Protein AF-A0A9X8YMF4-F1 (afdb_monomer_lite)

pLDDT: mean 83.44, std 15.26, range [44.53, 98.31]

Radius of gyration: 26.25 Å; chains: 1; bounding box: 57×52×58 Å

Structure (mmCIF, N/CA/C/O backbone):
data_AF-A0A9X8YMF4-F1
#
_entry.id   AF-A0A9X8YMF4-F1
#
loop_
_atom_site.group_PDB
_atom_site.id
_atom_site.type_symbol
_atom_site.label_atom_id
_atom_site.label_alt_id
_atom_site.label_comp_id
_atom_site.label_asym_id
_atom_site.label_entity_id
_atom_site.label_seq_id
_atom_site.pdbx_PDB_ins_code
_atom_site.Cartn_x
_atom_site.Cartn_y
_atom_site.Cartn_z
_atom_site.occupancy
_atom_site.B_iso_or_equiv
_atom_site.auth_seq_id
_atom_site.auth_comp_id
_atom_site.auth_asym_id
_atom_site.auth_atom_id
_atom_site.pdbx_PDB_model_num
ATOM 1 N N . ALA A 1 1 ? -13.352 26.120 27.334 1.00 58.97 1 ALA A N 1
ATOM 2 C CA . ALA A 1 1 ? -14.764 26.333 26.970 1.00 58.97 1 ALA A CA 1
ATOM 3 C C . ALA A 1 1 ? -14.876 26.958 25.577 1.00 58.97 1 ALA A C 1
ATOM 5 O O . ALA A 1 1 ? -15.281 26.247 24.67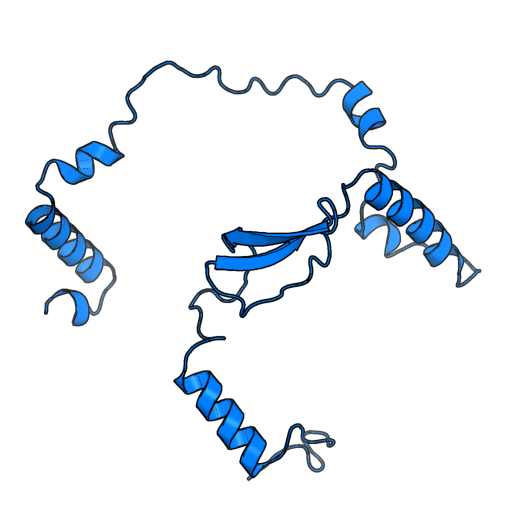6 1.00 58.97 1 ALA A O 1
ATOM 6 N N . ALA A 1 2 ? -14.383 28.184 25.347 1.00 64.56 2 ALA A N 1
ATOM 7 C CA . ALA A 1 2 ? -14.597 28.925 24.090 1.00 64.56 2 ALA A CA 1
ATOM 8 C C . ALA A 1 2 ? -14.183 28.221 22.774 1.00 64.56 2 ALA A C 1
ATOM 10 O O . ALA A 1 2 ? -14.900 28.330 21.791 1.00 64.56 2 ALA A O 1
ATOM 11 N N . LEU A 1 3 ? -1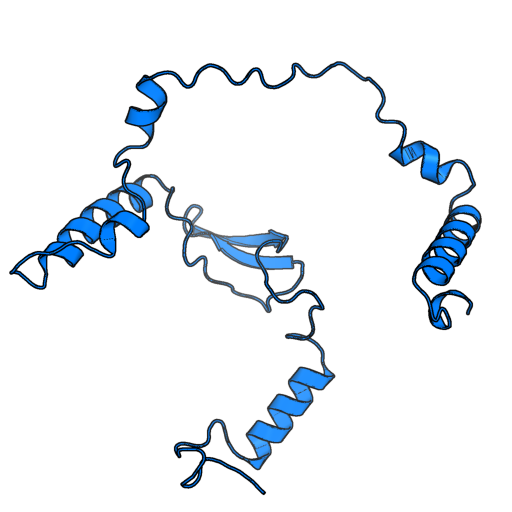3.074 27.465 22.736 1.00 77.62 3 LEU A N 1
ATOM 12 C CA . LEU A 1 3 ? -12.620 26.811 21.490 1.00 77.62 3 LEU A CA 1
ATOM 13 C C . LEU A 1 3 ? -13.511 25.654 21.013 1.00 77.62 3 LEU A C 1
ATOM 15 O O . LEU A 1 3 ? -13.513 25.351 19.826 1.00 77.62 3 LEU A O 1
ATOM 19 N N . ALA A 1 4 ? -14.232 24.993 21.922 1.00 77.12 4 ALA A N 1
ATOM 20 C CA . ALA A 1 4 ? -15.051 23.823 21.593 1.00 77.12 4 ALA A CA 1
ATOM 21 C C . ALA A 1 4 ? -16.436 24.199 21.031 1.00 77.12 4 ALA A C 1
ATOM 23 O O . ALA A 1 4 ? -17.142 23.334 20.523 1.00 77.12 4 ALA A O 1
ATOM 24 N N . GLU A 1 5 ? -16.817 25.476 21.121 1.00 87.25 5 GLU A N 1
ATOM 25 C CA . GLU A 1 5 ? -18.142 25.987 20.743 1.00 87.25 5 GLU A CA 1
ATOM 26 C C . GLU A 1 5 ? -18.107 26.893 19.499 1.00 87.25 5 GLU A C 1
ATOM 28 O O . GLU A 1 5 ? -19.152 27.385 19.073 1.00 87.25 5 GLU A O 1
ATOM 33 N N . CYS A 1 6 ? -16.930 27.101 18.894 1.00 89.62 6 CYS A N 1
ATOM 34 C CA . CYS A 1 6 ? -16.774 27.890 17.672 1.00 89.62 6 CYS A CA 1
ATOM 35 C C . CYS A 1 6 ? -17.555 27.255 16.514 1.00 89.62 6 CYS A C 1
ATOM 37 O O . CYS A 1 6 ? -17.351 26.085 16.185 1.00 89.62 6 CYS A O 1
ATOM 39 N N . ARG A 1 7 ? -18.423 28.035 15.865 1.00 89.62 7 ARG A N 1
ATOM 40 C CA . ARG A 1 7 ? -19.250 27.585 14.732 1.00 89.62 7 ARG A CA 1
ATOM 41 C C . ARG A 1 7 ? -18.701 28.042 13.388 1.00 89.62 7 ARG A C 1
ATOM 43 O O . ARG A 1 7 ? -19.133 27.541 12.352 1.00 89.62 7 ARG A O 1
ATOM 50 N N . THR A 1 8 ? -17.750 28.974 13.395 1.00 92.06 8 THR A N 1
ATOM 51 C CA . THR A 1 8 ? -17.081 29.470 12.190 1.00 92.06 8 THR A CA 1
ATOM 52 C C . THR A 1 8 ? -15.559 29.446 12.331 1.00 92.06 8 THR A C 1
ATOM 54 O O . THR A 1 8 ? -15.013 29.455 13.436 1.00 92.06 8 THR A O 1
ATOM 57 N N . LEU A 1 9 ? -14.859 29.429 11.190 1.00 84.44 9 LEU A N 1
ATOM 58 C CA . LEU A 1 9 ? -13.395 29.504 11.151 1.00 84.44 9 LEU A CA 1
ATOM 59 C C . LEU A 1 9 ? -12.883 30.812 11.772 1.00 84.44 9 LEU A C 1
ATOM 61 O O . LEU A 1 9 ? -11.942 30.781 12.554 1.00 84.44 9 LEU A O 1
ATOM 65 N N . ALA A 1 10 ? -13.546 31.936 11.492 1.00 90.81 10 ALA A N 1
ATOM 66 C CA . ALA A 1 10 ? -13.170 33.239 12.035 1.00 90.81 10 ALA A CA 1
ATOM 67 C C . ALA A 1 10 ? -13.284 33.288 13.571 1.00 90.81 10 ALA A C 1
ATOM 69 O O . ALA A 1 10 ? -12.408 33.829 14.244 1.00 90.81 10 ALA A O 1
ATOM 70 N N . GLU A 1 11 ? -14.331 32.679 14.141 1.00 90.94 11 GLU A N 1
ATOM 71 C CA . GLU A 1 11 ? -14.478 32.537 15.596 1.00 90.94 11 GLU A CA 1
ATOM 72 C C . GLU A 1 11 ? -13.366 31.674 16.193 1.00 90.94 11 GLU A C 1
ATOM 74 O O . GLU A 1 11 ? -12.809 32.014 17.238 1.00 90.94 11 GLU A O 1
ATOM 79 N N . LEU A 1 12 ? -13.019 30.569 15.526 1.00 91.06 12 LEU A N 1
ATOM 80 C CA . LEU A 1 12 ? -11.938 29.695 15.964 1.00 91.06 12 LEU A CA 1
ATOM 81 C C . LEU A 1 12 ? -10.589 30.416 15.943 1.00 91.06 12 LEU A C 1
ATOM 83 O O . LEU A 1 12 ? -9.874 30.366 16.939 1.00 91.06 12 LEU A O 1
ATOM 87 N N . GLU A 1 13 ? -10.261 31.100 14.848 1.00 88.56 13 GLU A N 1
ATOM 88 C CA . GLU A 1 13 ? -9.018 31.862 14.697 1.00 88.56 13 GLU A CA 1
ATOM 89 C C . GLU A 1 13 ? -8.891 32.941 15.773 1.00 88.56 13 GLU A C 1
ATOM 91 O O . GLU A 1 13 ? -7.863 33.022 16.447 1.00 88.56 13 GLU A O 1
ATOM 96 N N . HIS A 1 14 ? -9.954 33.717 15.995 1.00 89.38 14 HIS A N 1
ATOM 97 C CA . HIS A 1 14 ? -9.975 34.761 17.014 1.00 89.38 14 HIS A CA 1
ATOM 98 C C . HIS A 1 14 ? -9.793 34.190 18.428 1.00 89.38 14 HIS A C 1
ATOM 100 O O . HIS A 1 14 ? -8.918 34.633 19.176 1.00 89.38 14 HIS A O 1
ATOM 106 N N . ASN A 1 15 ? -10.579 33.170 18.786 1.00 90.56 15 ASN A N 1
ATOM 107 C CA . ASN A 1 15 ? -10.538 32.567 20.118 1.00 90.56 15 ASN A CA 1
ATOM 108 C C . ASN A 1 15 ? -9.214 31.836 20.380 1.00 90.56 15 ASN A C 1
ATOM 110 O O . ASN A 1 15 ? -8.716 31.836 21.509 1.00 90.56 15 ASN A O 1
ATOM 114 N N . LEU A 1 16 ? -8.628 31.221 19.350 1.00 88.69 16 LEU A N 1
ATOM 115 C CA . LEU A 1 16 ? -7.334 30.551 19.445 1.00 88.69 16 LEU A CA 1
ATOM 116 C C . LEU A 1 16 ? -6.208 31.566 19.614 1.00 88.69 16 LEU A C 1
ATOM 118 O O . LEU A 1 16 ? -5.374 31.389 20.500 1.00 88.69 16 LEU A O 1
ATOM 122 N N . ALA A 1 17 ? -6.211 32.646 18.829 1.00 86.12 17 ALA A N 1
ATOM 123 C CA . ALA A 1 17 ? -5.233 33.718 18.959 1.00 86.12 17 ALA A CA 1
ATOM 124 C C . ALA A 1 17 ? -5.278 34.351 20.358 1.00 86.12 17 ALA A C 1
ATOM 126 O O . ALA A 1 17 ? -4.240 34.460 21.009 1.00 86.12 17 ALA A O 1
ATOM 127 N N . ALA A 1 18 ? -6.473 34.679 20.861 1.00 87.00 18 ALA A N 1
ATOM 128 C CA . ALA A 1 18 ? -6.652 35.239 22.201 1.00 87.00 18 ALA A CA 1
ATOM 129 C C . ALA A 1 18 ? -6.122 34.302 23.300 1.00 87.00 18 ALA A C 1
ATOM 131 O O . ALA A 1 18 ? -5.419 34.735 24.214 1.00 87.00 18 ALA A O 1
ATOM 132 N N . ARG A 1 19 ? -6.400 32.998 23.186 1.00 88.25 19 ARG A N 1
ATOM 133 C CA . ARG A 1 19 ? -5.921 32.000 24.148 1.00 88.25 19 ARG A CA 1
ATOM 134 C C . ARG A 1 19 ? -4.402 31.827 24.105 1.00 88.25 19 ARG A C 1
ATOM 136 O O . ARG A 1 19 ? -3.776 31.727 25.155 1.00 88.25 19 ARG A O 1
ATOM 143 N N . LEU A 1 20 ? -3.807 31.831 22.913 1.00 86.38 20 LEU A N 1
ATOM 144 C CA . LEU A 1 20 ? -2.355 31.752 22.745 1.00 86.38 20 LEU A CA 1
ATOM 145 C C . LEU A 1 20 ? -1.650 32.974 23.348 1.00 86.38 20 LEU A C 1
ATOM 147 O O . LEU A 1 20 ? -0.641 32.802 24.026 1.00 86.38 20 LEU A O 1
ATOM 151 N N . VAL A 1 21 ? -2.204 34.184 23.192 1.00 86.44 21 VAL A N 1
ATOM 152 C CA . VAL A 1 21 ? -1.700 35.382 23.891 1.00 86.44 21 VAL A CA 1
ATOM 153 C C . VAL A 1 21 ? -1.790 35.213 25.407 1.00 86.44 21 VAL A C 1
ATOM 155 O O . VAL A 1 21 ? -0.837 35.532 26.113 1.00 86.44 21 VAL A O 1
ATOM 158 N N . GLN A 1 22 ? -2.909 34.701 25.922 1.00 85.38 22 GLN A N 1
ATOM 159 C CA . GLN A 1 22 ? -3.100 34.523 27.361 1.00 85.38 22 GLN A CA 1
ATOM 160 C C . GLN A 1 22 ? -2.121 33.502 27.962 1.00 85.38 22 GLN A C 1
ATOM 162 O O . GLN A 1 22 ? -1.598 33.719 29.052 1.00 85.38 22 GLN A O 1
ATOM 167 N N . GLU A 1 23 ? -1.879 32.389 27.268 1.00 87.19 23 GLU A N 1
ATOM 168 C CA . GLU A 1 23 ? -1.030 31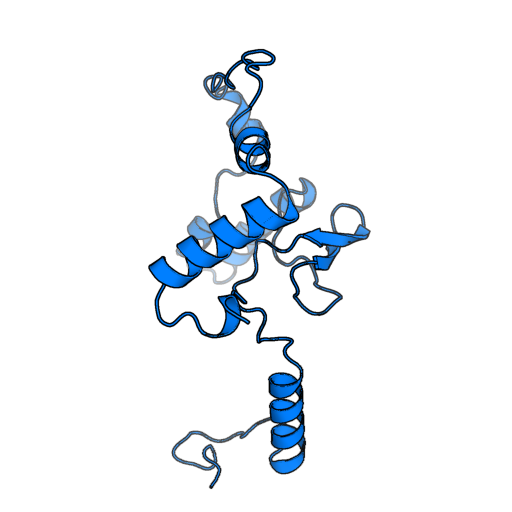.302 27.764 1.00 87.19 23 GLU A CA 1
ATOM 169 C C . GLU A 1 23 ? 0.468 31.565 27.541 1.00 87.19 23 GLU A C 1
ATOM 171 O O . GLU A 1 23 ? 1.291 31.122 28.339 1.00 87.19 23 GLU A O 1
ATOM 176 N N . GLN A 1 24 ? 0.837 32.268 26.465 1.00 85.19 24 GLN A N 1
ATOM 177 C CA . GLN A 1 24 ? 2.231 32.395 26.019 1.00 85.19 24 GLN A CA 1
ATOM 178 C C . GLN A 1 24 ? 2.760 33.840 25.987 1.00 85.19 24 GLN A C 1
ATOM 180 O O . GLN A 1 24 ? 3.954 34.055 25.758 1.00 85.19 24 GLN A O 1
ATOM 185 N N . GLY A 1 25 ? 1.892 34.824 26.230 1.00 83.62 25 GLY A N 1
ATOM 186 C CA . GLY A 1 25 ? 2.183 36.256 26.166 1.00 83.62 25 GLY A CA 1
ATOM 187 C C . GLY A 1 25 ? 2.076 36.845 24.754 1.00 83.62 25 GLY A C 1
ATOM 188 O O . GLY A 1 25 ? 2.265 36.157 23.751 1.00 83.62 25 GLY A O 1
ATOM 189 N N . GLU A 1 26 ? 1.828 38.157 24.662 1.00 78.50 26 GLU A N 1
ATOM 190 C CA . GLU A 1 26 ? 1.695 38.894 23.386 1.00 78.50 26 GLU A CA 1
ATOM 191 C C . GLU A 1 26 ? 2.926 38.753 22.477 1.00 78.50 26 GLU A C 1
ATOM 193 O O . GLU A 1 26 ? 2.817 38.713 21.253 1.00 78.50 26 GLU A O 1
ATOM 198 N N . ALA A 1 27 ? 4.110 38.605 23.077 1.00 75.00 27 ALA A N 1
ATOM 199 C CA . ALA A 1 27 ? 5.371 38.449 22.360 1.00 75.00 27 ALA A CA 1
ATOM 200 C C . ALA A 1 27 ? 5.553 37.068 21.703 1.00 75.00 27 ALA A C 1
ATOM 202 O O . ALA A 1 27 ? 6.514 36.880 20.956 1.00 75.00 27 ALA A O 1
ATOM 203 N N . TRP A 1 28 ? 4.671 36.094 21.960 1.00 74.62 28 TRP A N 1
ATOM 204 C CA . TRP A 1 28 ? 4.799 34.737 21.423 1.00 74.62 28 TRP A CA 1
ATOM 205 C C . TRP A 1 28 ? 4.757 34.707 19.891 1.00 74.62 28 TRP A C 1
ATOM 207 O O . TRP A 1 28 ? 5.609 34.068 19.275 1.00 74.62 28 TRP A O 1
ATOM 217 N N . PHE A 1 29 ? 3.859 35.475 19.265 1.00 70.75 29 PHE A N 1
ATOM 218 C CA . PHE A 1 29 ? 3.769 35.574 17.801 1.00 70.75 29 PHE A CA 1
ATOM 219 C C . PHE A 1 29 ? 5.024 36.193 17.174 1.00 70.75 29 PHE A C 1
ATOM 221 O O . PHE A 1 29 ? 5.474 35.766 16.109 1.00 70.75 29 PHE A O 1
ATOM 228 N N . SER A 1 30 ? 5.659 37.134 17.873 1.00 69.38 30 SER A N 1
ATOM 229 C CA . SER A 1 30 ? 6.901 37.771 17.428 1.00 69.38 30 SER A CA 1
ATOM 230 C C . SER A 1 30 ? 8.077 36.792 17.355 1.00 69.38 30 SER A C 1
ATOM 232 O O . SER A 1 30 ? 8.998 37.016 16.575 1.00 69.38 30 SER A O 1
ATOM 234 N N . ARG A 1 31 ? 8.042 35.674 18.097 1.00 66.75 31 ARG A N 1
ATOM 235 C CA . ARG A 1 31 ? 9.094 34.637 18.066 1.00 66.75 31 ARG A CA 1
ATOM 236 C C . ARG A 1 31 ? 9.080 33.812 16.777 1.00 66.75 31 ARG A C 1
ATOM 238 O O . ARG A 1 31 ? 10.115 33.270 16.412 1.00 66.75 31 ARG A O 1
ATOM 245 N N . PHE A 1 32 ? 7.941 33.743 16.085 1.00 63.78 32 PHE A N 1
ATOM 246 C CA . PHE A 1 32 ? 7.804 33.043 14.800 1.00 63.78 32 PHE A CA 1
ATOM 247 C C . PHE A 1 32 ? 7.949 33.982 13.593 1.00 63.78 32 PHE A C 1
ATOM 249 O O . PHE A 1 32 ? 8.211 33.516 12.489 1.00 63.78 32 PHE A O 1
ATOM 256 N N . GLY A 1 33 ? 7.813 35.300 13.801 1.00 52.81 33 GLY A N 1
ATOM 257 C CA . GLY A 1 33 ? 8.091 36.336 12.796 1.00 52.81 33 GLY A CA 1
ATOM 258 C C . GLY A 1 33 ? 9.540 36.835 12.795 1.00 52.81 33 GLY A C 1
ATOM 259 O O . GLY A 1 33 ? 10.018 37.349 11.787 1.00 52.81 33 GLY A O 1
ATOM 260 N N . GLN A 1 34 ? 10.271 36.648 13.897 1.00 52.72 34 GLN A N 1
ATOM 261 C CA . GLN A 1 34 ? 11.710 36.881 13.964 1.00 52.72 34 GLN A CA 1
ATOM 262 C C . GLN A 1 34 ? 12.462 35.650 13.455 1.00 52.72 34 GLN A C 1
ATOM 264 O O . GLN A 1 34 ? 13.193 34.988 14.190 1.00 52.72 34 GLN A O 1
ATOM 269 N N . HIS A 1 35 ? 12.364 35.393 12.151 1.00 46.81 35 HIS A N 1
ATOM 270 C CA . HIS A 1 35 ? 13.581 34.974 11.474 1.00 46.81 35 HIS A CA 1
ATOM 271 C C . HIS A 1 35 ? 14.561 36.127 11.676 1.00 46.81 35 HIS A C 1
ATOM 273 O O . HIS A 1 35 ? 14.469 37.164 11.019 1.00 46.81 35 HIS A O 1
ATOM 279 N N . THR A 1 36 ? 15.472 35.985 12.639 1.00 46.12 36 THR A N 1
ATOM 280 C CA . THR A 1 36 ? 16.714 36.737 12.592 1.00 46.12 36 THR A CA 1
ATOM 281 C C . THR A 1 36 ? 17.206 36.621 11.157 1.00 46.12 36 THR A C 1
ATOM 283 O O . THR A 1 36 ? 17.369 35.516 10.636 1.00 46.12 36 THR A O 1
ATOM 286 N N . ALA A 1 37 ? 17.438 37.760 10.510 1.00 45.53 37 ALA A N 1
ATOM 287 C CA . ALA A 1 37 ? 18.269 37.852 9.319 1.00 45.53 37 ALA A CA 1
ATOM 288 C C . ALA A 1 37 ? 19.727 37.504 9.697 1.00 45.53 37 ALA A C 1
ATOM 290 O O . ALA A 1 37 ? 20.662 38.262 9.456 1.00 45.53 37 ALA A O 1
ATOM 291 N N . ALA A 1 38 ? 19.915 36.379 10.391 1.00 47.59 38 ALA A N 1
ATOM 292 C CA . ALA A 1 38 ? 21.183 35.779 10.713 1.00 47.59 38 ALA A CA 1
ATOM 293 C C . ALA A 1 38 ? 21.687 35.169 9.416 1.00 47.59 38 ALA A C 1
ATOM 295 O O . ALA A 1 38 ? 21.401 34.017 9.116 1.00 47.59 38 ALA A O 1
ATOM 296 N N . SER A 1 39 ? 22.418 36.003 8.673 1.00 49.41 39 SER A N 1
ATOM 297 C CA . SER A 1 39 ? 23.007 35.708 7.376 1.00 49.41 39 SER A CA 1
ATOM 298 C C . SER A 1 39 ? 21.950 35.389 6.319 1.00 49.41 39 SER A C 1
ATOM 300 O O . SER A 1 39 ? 21.137 34.479 6.453 1.00 49.41 39 SER A O 1
ATOM 302 N N . ALA A 1 40 ? 21.981 36.112 5.203 1.00 47.44 40 ALA A N 1
ATOM 303 C CA . ALA A 1 40 ? 21.551 35.497 3.964 1.00 47.44 40 ALA A CA 1
ATOM 304 C C . ALA A 1 40 ? 22.444 34.261 3.780 1.00 47.44 40 ALA A C 1
ATOM 306 O O . ALA A 1 40 ? 23.537 34.363 3.226 1.00 47.44 40 ALA A O 1
ATOM 307 N N . ALA A 1 41 ? 22.001 33.103 4.289 1.00 50.16 41 ALA A N 1
ATOM 308 C CA . ALA A 1 41 ? 22.463 31.831 3.778 1.00 50.16 41 ALA A CA 1
ATOM 309 C C . ALA A 1 41 ? 22.383 31.998 2.261 1.00 50.16 41 ALA A C 1
ATOM 311 O O . ALA A 1 41 ? 21.331 32.460 1.791 1.00 50.16 41 ALA A O 1
ATOM 312 N N . PRO A 1 42 ? 23.486 31.782 1.520 1.00 49.41 42 PRO A N 1
ATOM 313 C CA . PRO A 1 42 ? 23.471 31.995 0.088 1.00 49.41 42 PRO A CA 1
ATOM 314 C C . PRO A 1 42 ? 22.222 31.296 -0.423 1.00 49.41 42 PRO A C 1
ATOM 316 O O . PRO A 1 42 ? 22.022 30.110 -0.134 1.00 49.41 42 PRO A O 1
ATOM 319 N N . GLN A 1 43 ? 21.336 32.054 -1.088 1.00 45.72 43 GLN A N 1
ATOM 320 C CA . GLN A 1 43 ? 20.275 31.421 -1.856 1.00 45.72 43 GLN A CA 1
ATOM 321 C C . GLN A 1 43 ? 20.969 30.299 -2.615 1.00 45.72 43 GLN A C 1
ATOM 323 O O . GLN A 1 43 ? 22.042 30.577 -3.164 1.00 45.72 43 GLN A O 1
ATOM 328 N N . PRO A 1 44 ? 20.456 29.056 -2.598 1.00 44.53 44 PRO A N 1
ATOM 329 C CA . PRO A 1 44 ? 21.015 28.032 -3.449 1.00 44.53 44 PRO A CA 1
ATOM 330 C C . PRO A 1 44 ? 20.879 28.589 -4.859 1.00 44.53 44 PRO A C 1
ATOM 332 O O . PRO A 1 44 ? 19.801 28.577 -5.456 1.00 44.53 44 PRO A O 1
ATOM 335 N N . THR A 1 45 ? 21.965 29.176 -5.358 1.00 44.78 45 THR A N 1
ATOM 336 C CA . THR A 1 45 ? 22.124 29.482 -6.755 1.00 44.78 45 THR A CA 1
ATOM 337 C C . THR A 1 45 ? 21.920 28.126 -7.368 1.00 44.78 45 THR A C 1
ATOM 339 O O . THR A 1 45 ? 22.638 27.171 -7.063 1.00 44.78 45 THR A O 1
ATOM 342 N N . LYS A 1 46 ? 20.829 27.995 -8.120 1.00 50.94 46 LYS A N 1
ATOM 343 C CA . LYS A 1 46 ? 20.605 26.818 -8.930 1.00 50.94 46 LYS A CA 1
ATOM 344 C C . LYS A 1 46 ? 21.786 26.837 -9.886 1.00 50.94 46 LYS A C 1
ATOM 346 O O . LYS A 1 46 ? 21.754 27.559 -10.881 1.00 50.94 46 LYS A O 1
ATOM 351 N N . ALA A 1 47 ? 22.871 26.163 -9.503 1.00 51.06 47 ALA A N 1
ATOM 352 C CA . ALA A 1 47 ? 23.985 25.934 -10.388 1.00 51.06 47 ALA A CA 1
ATOM 353 C C . ALA A 1 47 ? 23.329 25.405 -11.664 1.00 51.06 47 ALA A C 1
ATOM 355 O O . ALA A 1 47 ? 22.440 24.544 -11.550 1.00 51.06 47 ALA A O 1
ATOM 356 N N . PRO A 1 48 ? 23.627 25.975 -12.845 1.00 52.50 48 PRO A N 1
ATOM 357 C CA . PRO A 1 48 ? 23.152 25.364 -14.072 1.00 52.50 48 PRO A CA 1
ATOM 358 C C . PRO A 1 48 ? 23.553 23.900 -13.956 1.00 52.50 48 PRO A C 1
ATOM 360 O O . PRO A 1 48 ? 24.720 23.616 -13.683 1.00 52.50 48 PRO A O 1
ATOM 363 N N . ALA A 1 49 ? 22.562 23.002 -13.982 1.00 53.38 49 ALA A N 1
ATOM 364 C CA . ALA A 1 49 ? 22.823 21.582 -13.828 1.00 53.38 49 ALA A CA 1
ATOM 365 C C . ALA A 1 49 ? 23.932 21.257 -14.826 1.00 53.38 49 ALA A C 1
ATOM 367 O O . ALA A 1 49 ? 23.740 21.505 -16.021 1.00 53.38 49 ALA A O 1
ATOM 368 N N . SER A 1 50 ? 25.100 20.828 -14.329 1.00 53.81 50 SER A N 1
ATOM 369 C CA . SER A 1 50 ? 26.186 20.434 -15.220 1.00 53.81 50 SER A CA 1
ATOM 370 C C . SER A 1 50 ? 25.589 19.434 -16.211 1.00 53.81 50 SER A C 1
ATOM 372 O O . SER A 1 50 ? 24.809 18.579 -15.772 1.00 53.81 50 SER A O 1
ATOM 374 N N . PRO A 1 51 ? 25.883 19.527 -17.518 1.00 54.69 51 PRO A N 1
ATOM 375 C CA . PRO A 1 51 ? 25.471 18.507 -18.480 1.00 54.69 51 PRO A CA 1
ATOM 376 C C . PRO A 1 51 ? 25.773 17.088 -17.963 1.00 54.69 51 PRO A C 1
ATOM 378 O O . PRO A 1 51 ? 24.941 16.195 -18.112 1.00 54.69 51 PRO A O 1
ATOM 381 N N . ASP A 1 52 ? 26.878 16.950 -17.224 1.00 54.03 52 ASP A N 1
ATOM 382 C CA . ASP A 1 52 ? 27.373 15.709 -16.620 1.00 54.03 52 ASP A CA 1
ATOM 383 C C . ASP A 1 52 ? 26.495 15.161 -15.480 1.00 54.03 52 ASP A C 1
ATOM 385 O O . ASP A 1 52 ? 26.477 13.959 -15.229 1.00 54.03 52 ASP A O 1
ATOM 389 N N . ALA A 1 53 ? 25.702 16.002 -14.803 1.00 54.22 53 ALA A N 1
ATOM 390 C CA . ALA A 1 53 ? 24.856 15.556 -13.690 1.00 54.22 53 ALA A CA 1
ATOM 391 C C . ALA A 1 53 ? 23.737 14.605 -14.152 1.00 54.22 53 ALA A C 1
ATOM 393 O O . ALA A 1 53 ? 23.182 13.855 -13.352 1.00 54.22 53 ALA A O 1
ATOM 394 N N . ARG A 1 54 ? 23.375 14.636 -15.443 1.00 50.94 54 ARG A N 1
ATOM 395 C CA . ARG A 1 54 ? 22.396 13.704 -16.022 1.00 50.94 54 ARG A CA 1
ATOM 396 C C . ARG A 1 54 ? 22.996 12.324 -16.271 1.00 50.94 54 ARG A C 1
ATOM 398 O O . ARG A 1 54 ? 22.290 11.340 -16.061 1.00 50.94 54 ARG A O 1
ATOM 405 N N . ASP A 1 55 ? 24.273 12.259 -16.635 1.00 55.62 55 ASP A N 1
ATOM 406 C CA . ASP A 1 55 ? 24.979 10.994 -16.855 1.00 55.62 55 ASP A CA 1
ATOM 407 C C . ASP A 1 55 ? 25.197 10.245 -15.531 1.00 55.62 55 ASP A C 1
ATOM 409 O O . ASP A 1 55 ? 25.073 9.020 -15.477 1.00 55.62 55 ASP A O 1
ATOM 413 N N . GLU A 1 56 ? 25.371 10.970 -14.420 1.00 62.56 56 GLU A N 1
ATOM 414 C CA . GLU A 1 56 ? 25.412 10.380 -13.075 1.00 62.56 56 GLU A CA 1
ATOM 415 C C . GLU A 1 56 ? 24.089 9.720 -12.654 1.00 62.56 56 GLU A C 1
ATOM 417 O O . GLU A 1 56 ? 24.090 8.842 -11.786 1.00 62.56 56 GLU A O 1
ATOM 422 N N . LEU A 1 57 ? 22.951 10.108 -13.255 1.00 65.56 57 LEU A N 1
ATOM 423 C CA . LEU A 1 57 ? 21.622 9.582 -12.928 1.00 65.56 57 LEU A CA 1
ATOM 424 C C . LEU A 1 57 ? 21.262 8.269 -13.651 1.00 65.56 57 LEU A C 1
ATOM 426 O O . LEU A 1 57 ? 20.230 7.668 -13.307 1.00 65.56 57 LEU A O 1
ATOM 430 N N . GLY A 1 58 ? 22.139 7.752 -14.514 1.00 76.00 58 GLY A N 1
ATOM 431 C CA . GLY A 1 58 ? 21.945 6.512 -15.273 1.00 76.00 58 GLY A CA 1
ATOM 432 C C . GLY A 1 58 ? 20.759 6.606 -16.232 1.00 76.00 58 GLY A C 1
ATOM 433 O O . GLY A 1 58 ? 20.502 7.667 -16.790 1.00 76.00 58 GLY A O 1
ATOM 434 N N . ASP A 1 59 ? 20.015 5.511 -16.413 1.00 84.00 59 ASP A N 1
ATOM 435 C CA . ASP A 1 59 ? 18.863 5.477 -17.327 1.00 84.00 59 ASP A CA 1
ATOM 436 C C . ASP A 1 59 ? 17.883 6.646 -17.041 1.00 84.00 59 ASP A C 1
ATOM 438 O O . ASP A 1 59 ? 17.357 6.734 -15.916 1.00 84.00 59 ASP A O 1
ATOM 442 N N . PRO A 1 60 ? 17.651 7.554 -18.018 1.00 85.88 60 PRO A N 1
ATOM 443 C CA . PRO A 1 60 ? 16.833 8.751 -17.834 1.00 85.88 60 PRO A CA 1
ATOM 444 C C . PRO A 1 60 ? 15.330 8.462 -17.882 1.00 85.88 60 PRO A C 1
ATOM 446 O O . PRO A 1 60 ? 14.531 9.355 -17.594 1.00 85.88 60 PRO A O 1
ATOM 449 N N . ARG A 1 61 ? 14.932 7.239 -18.258 1.00 88.38 61 ARG A N 1
ATOM 450 C CA . ARG A 1 61 ? 13.528 6.834 -18.302 1.00 88.38 61 ARG A CA 1
ATOM 451 C C . ARG A 1 61 ? 12.899 6.889 -16.912 1.00 88.38 61 ARG A C 1
ATOM 453 O O . ARG A 1 61 ? 13.539 6.743 -15.872 1.00 88.38 61 ARG A O 1
ATOM 460 N N . THR A 1 62 ? 11.594 7.078 -16.903 1.00 88.62 62 THR A N 1
ATOM 461 C CA . THR A 1 62 ? 10.722 7.082 -15.733 1.00 88.62 62 THR A CA 1
ATOM 462 C C . THR A 1 62 ? 9.741 5.916 -15.816 1.00 88.62 62 THR A C 1
ATOM 464 O O . THR A 1 62 ? 9.580 5.292 -16.863 1.00 88.62 62 THR A O 1
ATOM 467 N N . MET A 1 63 ? 9.003 5.647 -14.733 1.00 87.69 63 MET A N 1
ATOM 468 C CA . MET A 1 63 ? 7.952 4.616 -14.727 1.00 87.69 63 MET A CA 1
ATOM 469 C C . MET A 1 63 ? 6.918 4.801 -15.856 1.00 87.69 63 MET A C 1
ATOM 471 O O . MET A 1 63 ? 6.362 3.817 -16.344 1.00 87.69 63 MET A O 1
ATOM 475 N N . ARG A 1 64 ? 6.674 6.047 -16.295 1.00 90.94 64 ARG A N 1
ATOM 476 C CA . ARG A 1 64 ? 5.742 6.375 -17.386 1.00 90.94 64 ARG A CA 1
ATOM 477 C C . ARG A 1 64 ? 6.184 5.784 -18.723 1.00 90.94 64 ARG A C 1
ATOM 479 O O . ARG A 1 64 ? 5.338 5.310 -19.477 1.00 90.94 64 ARG A O 1
ATOM 486 N N . ASP A 1 65 ? 7.484 5.779 -18.995 1.00 91.56 65 ASP A N 1
ATOM 487 C CA . ASP A 1 65 ? 8.036 5.383 -20.294 1.00 91.56 65 ASP A CA 1
ATOM 488 C C . ASP A 1 65 ? 7.867 3.880 -20.567 1.00 91.56 65 ASP A C 1
ATOM 490 O O . ASP A 1 65 ? 7.869 3.445 -21.714 1.00 91.56 65 ASP A O 1
ATOM 494 N N . PHE A 1 66 ? 7.620 3.082 -19.523 1.00 92.19 66 PHE A N 1
ATOM 495 C CA . PHE A 1 66 ? 7.352 1.649 -19.647 1.00 92.19 66 PHE A CA 1
ATOM 496 C C . PHE A 1 66 ? 5.876 1.315 -19.905 1.00 92.19 66 PHE A C 1
ATOM 498 O O . PHE A 1 66 ? 5.559 0.165 -20.214 1.00 92.19 66 PHE A O 1
ATOM 505 N N . VAL A 1 67 ? 4.939 2.264 -19.779 1.00 90.06 67 VAL A N 1
ATOM 506 C CA . VAL A 1 67 ? 3.499 1.971 -19.909 1.00 90.06 67 VAL A CA 1
ATOM 507 C C . VAL A 1 67 ? 3.148 1.552 -21.338 1.00 90.06 67 VAL A C 1
ATOM 509 O O . VAL A 1 67 ? 2.509 0.513 -21.500 1.00 90.06 67 VAL A O 1
ATOM 512 N N . GLY A 1 68 ? 3.622 2.297 -22.340 1.00 86.19 68 GLY A N 1
ATOM 513 C CA . GLY A 1 68 ? 3.250 2.151 -23.754 1.00 86.19 68 GLY A CA 1
ATOM 514 C C . GLY A 1 68 ? 4.298 1.491 -24.652 1.00 86.19 68 GLY A C 1
ATOM 515 O O . GLY A 1 68 ? 4.369 1.828 -25.826 1.00 86.19 68 GLY A O 1
ATOM 516 N N . ILE A 1 69 ? 5.144 0.604 -24.122 1.00 89.19 69 ILE A N 1
ATOM 517 C CA . ILE A 1 69 ? 6.099 -0.140 -24.958 1.00 89.19 69 ILE A CA 1
ATOM 518 C C . ILE A 1 69 ? 5.325 -1.147 -25.817 1.00 89.19 69 ILE A C 1
ATOM 520 O O . ILE A 1 69 ? 4.847 -2.161 -25.305 1.00 89.19 69 ILE A O 1
ATOM 524 N N . GLU A 1 70 ? 5.215 -0.867 -27.113 1.00 91.31 70 GLU A N 1
ATOM 525 C CA . GLU A 1 70 ? 4.625 -1.768 -28.103 1.00 91.31 70 GLU A CA 1
ATOM 526 C C . GLU A 1 70 ? 5.696 -2.695 -28.680 1.00 91.31 70 GLU A C 1
ATOM 528 O O . GLU A 1 70 ? 6.706 -2.245 -29.219 1.00 91.31 70 GLU A O 1
ATOM 533 N N . HIS A 1 71 ? 5.490 -4.006 -28.558 1.00 95.38 71 HIS A N 1
ATOM 534 C CA . HIS A 1 71 ? 6.408 -5.001 -29.099 1.00 95.38 71 HIS A CA 1
ATOM 535 C C . HIS A 1 71 ? 5.681 -6.345 -29.318 1.00 95.38 71 HIS A C 1
ATOM 537 O O . HIS A 1 71 ? 4.852 -6.709 -28.483 1.00 95.38 71 HIS A O 1
ATOM 543 N N . PRO A 1 72 ? 5.983 -7.117 -30.387 1.00 96.06 72 PRO A N 1
ATOM 544 C CA . PRO A 1 72 ? 5.333 -8.411 -30.644 1.00 96.06 72 PRO A CA 1
ATOM 545 C C . PRO A 1 72 ? 5.576 -9.473 -29.559 1.00 96.06 72 PRO A C 1
ATOM 547 O O . PRO A 1 72 ? 4.716 -10.307 -29.293 1.00 96.06 72 PRO A O 1
ATOM 550 N N . ASP A 1 73 ? 6.755 -9.456 -28.933 1.00 96.56 73 ASP A N 1
ATOM 551 C CA . ASP A 1 73 ? 7.069 -10.310 -27.778 1.00 96.56 73 ASP A CA 1
ATOM 552 C C . ASP A 1 73 ? 6.497 -9.732 -26.473 1.00 96.56 73 ASP A C 1
ATOM 554 O O . ASP A 1 73 ? 6.934 -8.672 -26.012 1.00 96.56 73 ASP A O 1
ATOM 558 N N . LEU A 1 74 ? 5.603 -10.499 -25.842 1.00 92.94 74 LEU A N 1
ATOM 559 C CA . LEU A 1 74 ? 4.973 -10.223 -24.549 1.00 92.94 74 LEU A CA 1
ATOM 560 C C . LEU A 1 74 ? 5.981 -9.906 -23.428 1.00 92.94 74 LEU A C 1
ATOM 562 O O . LEU A 1 74 ? 5.704 -9.079 -22.558 1.00 92.94 74 LEU A O 1
ATOM 566 N N . PHE A 1 75 ? 7.157 -10.538 -23.434 1.00 95.94 75 PHE A N 1
ATOM 567 C CA . PHE A 1 75 ? 8.168 -10.384 -22.382 1.00 95.94 75 PHE A CA 1
ATOM 568 C C . PHE A 1 75 ? 9.166 -9.253 -22.645 1.00 95.94 75 PHE A C 1
ATOM 570 O O . PHE A 1 75 ? 10.033 -8.985 -21.813 1.00 95.94 75 PHE A O 1
ATOM 577 N N . HIS A 1 76 ? 9.074 -8.559 -23.779 1.00 95.38 76 HIS A N 1
ATOM 578 C CA . HIS A 1 76 ? 9.995 -7.466 -24.083 1.00 95.38 76 HIS A CA 1
ATOM 579 C C . HIS A 1 76 ? 9.931 -6.362 -23.016 1.00 95.38 76 HIS A C 1
ATOM 581 O O . HIS A 1 76 ? 10.951 -5.993 -22.434 1.00 95.38 76 HIS A O 1
ATOM 587 N N . LYS A 1 77 ? 8.717 -5.934 -22.651 1.00 94.06 77 LYS A N 1
ATOM 588 C CA . LYS A 1 77 ? 8.490 -4.930 -21.602 1.00 94.06 77 LYS A CA 1
ATOM 589 C C . LYS A 1 77 ? 9.050 -5.351 -20.240 1.00 94.06 77 LYS A C 1
ATOM 591 O O . LYS A 1 77 ? 9.568 -4.507 -19.512 1.00 94.06 77 LYS A O 1
ATOM 596 N N . THR A 1 78 ? 8.974 -6.637 -19.884 1.00 94.56 78 THR A N 1
ATOM 597 C CA . THR A 1 78 ? 9.481 -7.120 -18.588 1.00 94.56 78 THR A CA 1
ATOM 598 C C . THR A 1 78 ? 11.007 -7.101 -18.537 1.00 94.56 78 THR A C 1
ATOM 600 O O . THR A 1 78 ? 11.572 -6.778 -17.494 1.00 94.56 78 THR A O 1
ATOM 603 N N . ARG A 1 79 ? 11.686 -7.385 -19.657 1.00 95.31 79 ARG A N 1
ATOM 604 C CA . ARG A 1 79 ? 13.151 -7.297 -19.751 1.00 95.31 79 ARG A CA 1
ATOM 605 C C . ARG A 1 79 ? 13.641 -5.853 -19.717 1.00 95.31 79 ARG A C 1
ATOM 607 O O . ARG A 1 79 ? 14.544 -5.565 -18.932 1.00 95.31 79 ARG A O 1
ATOM 614 N N . GLU A 1 80 ? 12.998 -4.966 -20.477 1.00 93.94 80 GLU A N 1
ATOM 615 C CA . GLU A 1 80 ? 13.288 -3.525 -20.476 1.00 93.94 80 GLU A CA 1
ATOM 616 C C . GLU A 1 80 ? 13.124 -2.925 -19.077 1.00 93.94 80 GLU A C 1
ATOM 618 O O . GLU A 1 80 ? 14.051 -2.324 -18.529 1.00 93.94 80 GLU A O 1
ATOM 623 N N . PHE A 1 81 ? 11.970 -3.163 -18.449 1.00 94.31 81 PHE A N 1
ATOM 624 C CA . PHE A 1 81 ? 11.711 -2.693 -17.092 1.00 94.31 81 PHE A CA 1
ATOM 625 C C . PHE A 1 81 ? 12.643 -3.345 -16.065 1.00 94.31 81 PHE A C 1
ATOM 627 O O . PHE A 1 81 ? 13.108 -2.690 -15.137 1.00 94.31 81 PHE A O 1
ATOM 634 N N . GLY A 1 82 ? 12.951 -4.633 -16.228 1.00 94.25 82 GLY A N 1
ATOM 635 C CA . GLY A 1 82 ? 13.832 -5.359 -15.321 1.00 94.25 82 GLY A CA 1
ATOM 636 C C . GLY A 1 82 ? 15.251 -4.793 -15.297 1.00 94.25 82 GLY A C 1
ATOM 637 O O . GLY A 1 82 ? 15.855 -4.727 -14.228 1.00 94.25 82 GLY A O 1
ATOM 638 N N . ALA A 1 83 ? 15.786 -4.372 -16.447 1.00 92.88 83 ALA A N 1
ATOM 639 C CA . ALA A 1 83 ? 17.088 -3.710 -16.517 1.00 92.88 83 ALA A CA 1
ATOM 640 C C . ALA A 1 83 ? 17.070 -2.363 -15.779 1.00 92.88 83 ALA A C 1
ATOM 642 O O . ALA A 1 83 ? 17.901 -2.143 -14.897 1.00 92.88 83 ALA A O 1
ATOM 643 N N . PHE A 1 84 ? 16.066 -1.529 -16.062 1.00 92.75 84 PHE A N 1
ATOM 644 C CA . PHE A 1 84 ? 15.845 -0.252 -15.382 1.00 92.75 84 PHE A CA 1
ATOM 645 C C . PHE A 1 84 ? 15.711 -0.405 -13.859 1.00 92.75 84 PHE A C 1
ATOM 647 O O . PHE A 1 84 ? 16.378 0.287 -13.091 1.00 92.75 84 PHE A O 1
ATOM 654 N N . TYR A 1 85 ? 14.882 -1.349 -13.407 1.00 92.00 85 TYR A N 1
ATOM 655 C CA . TYR A 1 85 ? 14.661 -1.620 -11.988 1.00 92.00 85 TYR A CA 1
ATOM 656 C C . TYR A 1 85 ? 15.953 -2.032 -11.274 1.00 92.00 85 TYR A C 1
ATOM 658 O O . TYR A 1 85 ? 16.250 -1.511 -10.198 1.00 92.00 85 TYR A O 1
ATOM 666 N N . ARG A 1 86 ? 16.734 -2.947 -11.868 1.00 92.00 86 ARG A N 1
ATOM 667 C CA . ARG A 1 86 ? 17.997 -3.413 -11.275 1.00 92.00 86 ARG A CA 1
ATOM 668 C C . ARG A 1 86 ? 19.006 -2.278 -11.120 1.00 92.00 86 ARG A C 1
ATOM 670 O O . ARG A 1 86 ? 19.598 -2.180 -10.049 1.00 92.00 86 ARG A O 1
ATOM 677 N N . ASP A 1 87 ? 19.144 -1.413 -12.126 1.00 91.06 87 ASP A N 1
ATOM 678 C CA . ASP A 1 87 ? 20.016 -0.231 -12.046 1.00 91.06 87 ASP A CA 1
ATOM 679 C C . ASP A 1 87 ? 19.602 0.695 -10.893 1.00 91.06 87 ASP A C 1
ATOM 681 O O . ASP A 1 87 ? 20.397 0.982 -9.994 1.00 91.06 87 ASP A O 1
ATOM 685 N N . LYS A 1 88 ? 18.325 1.102 -10.850 1.00 89.06 88 LYS A N 1
ATOM 686 C CA . LYS A 1 88 ? 17.827 2.004 -9.799 1.00 89.06 88 LYS A CA 1
ATOM 687 C C . LYS A 1 88 ? 17.939 1.384 -8.406 1.00 89.06 88 LYS A C 1
ATOM 689 O O . LYS A 1 88 ? 18.245 2.102 -7.454 1.00 89.06 88 LYS A O 1
ATOM 694 N N . LYS A 1 89 ? 17.726 0.069 -8.273 1.00 87.75 89 LYS A N 1
ATOM 695 C CA . LYS A 1 89 ? 17.893 -0.650 -7.003 1.00 87.75 89 LYS A CA 1
ATOM 696 C C . LYS A 1 89 ? 19.353 -0.685 -6.558 1.00 87.75 89 LYS A C 1
ATOM 698 O O . LYS A 1 89 ? 19.633 -0.344 -5.414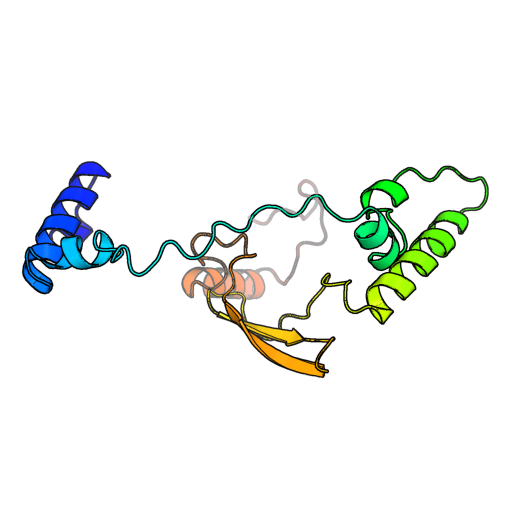 1.00 87.75 89 LYS A O 1
ATOM 703 N N . GLN A 1 90 ? 20.279 -1.048 -7.449 1.00 89.12 90 GLN A N 1
ATOM 704 C CA . GLN A 1 90 ? 21.714 -1.095 -7.145 1.00 89.12 90 GLN A CA 1
ATOM 705 C C . GLN A 1 90 ? 22.240 0.268 -6.684 1.00 89.12 90 GLN A C 1
ATOM 707 O O . GLN A 1 90 ? 23.091 0.346 -5.803 1.00 89.12 90 GLN A O 1
ATOM 712 N N . ARG A 1 91 ? 21.693 1.342 -7.252 1.00 87.25 91 ARG A N 1
ATOM 713 C CA . ARG A 1 91 ? 22.064 2.724 -6.939 1.00 87.25 91 ARG A CA 1
ATOM 714 C C . ARG A 1 91 ? 21.283 3.318 -5.766 1.00 87.25 91 ARG A C 1
ATOM 716 O O . ARG A 1 91 ? 21.443 4.497 -5.479 1.00 87.25 91 ARG A O 1
ATOM 723 N N . GLN A 1 92 ? 20.443 2.522 -5.095 1.00 86.62 92 GLN A N 1
ATOM 724 C CA . GLN A 1 92 ? 19.638 2.941 -3.939 1.00 86.62 92 GLN A CA 1
ATOM 725 C C . GLN A 1 92 ? 18.697 4.129 -4.245 1.00 86.62 92 GLN A C 1
ATOM 727 O O . GLN A 1 92 ? 18.337 4.916 -3.371 1.00 86.62 92 GLN A O 1
ATOM 732 N N . LEU A 1 93 ? 18.267 4.245 -5.507 1.00 85.19 93 LEU A N 1
ATOM 733 C CA . LEU A 1 93 ? 17.344 5.278 -5.995 1.00 85.19 93 LEU A CA 1
ATOM 734 C C . LEU A 1 93 ? 15.902 4.770 -6.130 1.00 85.19 93 LEU A C 1
ATOM 736 O O . LEU A 1 93 ? 15.010 5.524 -6.514 1.00 85.19 93 LEU A O 1
ATOM 740 N N . TYR A 1 94 ? 15.655 3.498 -5.824 1.00 84.81 94 TYR A N 1
ATOM 741 C CA . TYR A 1 94 ? 14.334 2.888 -5.913 1.00 84.81 94 TYR A CA 1
ATOM 742 C C . TYR A 1 94 ? 13.645 2.863 -4.541 1.00 84.81 94 TYR A C 1
ATOM 744 O O . TYR A 1 94 ? 13.776 1.902 -3.794 1.00 84.81 94 TYR A O 1
ATOM 752 N N . TRP A 1 95 ? 12.903 3.926 -4.217 1.00 78.25 95 TRP A N 1
ATOM 753 C CA . TRP A 1 95 ? 12.236 4.123 -2.914 1.00 78.25 95 TRP A CA 1
ATOM 754 C C . TRP A 1 95 ? 10.775 3.639 -2.867 1.00 78.25 95 TRP A C 1
ATOM 756 O O . TRP A 1 95 ? 10.017 3.986 -1.961 1.00 78.25 95 TRP A O 1
ATOM 766 N N . TYR A 1 96 ? 10.344 2.853 -3.854 1.00 83.38 96 TYR A N 1
ATOM 767 C CA . TYR A 1 96 ? 8.985 2.318 -3.880 1.00 83.38 96 TYR A CA 1
ATOM 768 C C . TYR A 1 96 ? 8.851 1.104 -2.965 1.00 83.38 96 TYR A C 1
ATOM 770 O O . TYR A 1 96 ? 9.706 0.225 -2.964 1.00 83.38 96 TYR A O 1
ATOM 778 N N . GLY A 1 97 ? 7.724 1.025 -2.257 1.00 83.19 97 GLY A N 1
ATOM 779 C CA . GLY A 1 97 ? 7.342 -0.180 -1.525 1.00 83.19 97 GLY A CA 1
ATOM 780 C C . GLY A 1 97 ? 8.054 -0.382 -0.190 1.00 83.19 97 GLY A C 1
ATOM 781 O O . GLY A 1 97 ? 8.133 -1.522 0.247 1.00 83.19 97 GLY A O 1
ATOM 782 N N . MET A 1 98 ? 8.538 0.686 0.461 1.00 87.56 98 MET A N 1
ATOM 783 C CA . MET A 1 98 ? 9.080 0.593 1.824 1.00 87.56 98 MET A CA 1
ATOM 784 C C . MET A 1 98 ? 8.076 -0.116 2.753 1.00 87.56 98 MET A C 1
ATOM 786 O O . MET A 1 98 ? 6.976 0.415 2.957 1.00 87.56 98 MET A O 1
ATOM 790 N N . PRO A 1 99 ? 8.413 -1.301 3.300 1.00 91.75 99 PRO A N 1
ATOM 791 C CA . PRO A 1 99 ? 7.491 -2.057 4.134 1.00 91.75 99 PRO A CA 1
ATOM 792 C C . PRO A 1 99 ? 7.160 -1.297 5.417 1.00 91.75 99 PRO A C 1
ATOM 794 O O . PRO A 1 99 ? 8.048 -0.881 6.158 1.00 91.75 99 PRO A O 1
ATOM 797 N N . LEU A 1 100 ? 5.870 -1.120 5.682 1.00 93.56 100 LEU A N 1
ATOM 798 C CA . LEU A 1 100 ? 5.363 -0.500 6.900 1.00 93.56 100 LEU A CA 1
ATOM 799 C C . LEU A 1 100 ? 5.196 -1.570 7.991 1.00 93.56 100 LEU A C 1
ATOM 801 O O . LEU A 1 100 ? 4.525 -2.572 7.760 1.00 93.56 100 LEU A O 1
ATOM 805 N N . GLU A 1 101 ? 5.758 -1.346 9.180 1.00 95.06 101 GLU A N 1
ATOM 806 C CA . GLU A 1 101 ? 5.750 -2.325 10.285 1.00 95.06 101 GLU A CA 1
ATOM 807 C C . GLU A 1 101 ? 4.790 -1.959 11.426 1.00 95.06 101 GLU A C 1
ATOM 809 O O . GLU A 1 101 ? 4.456 -2.790 12.268 1.00 95.06 101 GLU A O 1
ATOM 814 N N . THR A 1 102 ? 4.319 -0.713 11.466 1.00 94.25 102 THR A N 1
ATOM 815 C CA . THR A 1 102 ? 3.380 -0.213 12.481 1.00 94.25 102 THR A CA 1
ATOM 816 C C . THR A 1 102 ? 2.147 0.402 11.829 1.00 94.25 102 THR A C 1
ATOM 818 O O . THR A 1 102 ? 2.210 0.782 10.661 1.00 94.25 102 THR A O 1
ATOM 821 N N . PRO A 1 103 ? 1.041 0.616 12.566 1.00 93.06 103 PRO A N 1
ATOM 822 C CA . PRO A 1 103 ? -0.090 1.373 12.042 1.00 93.06 103 PRO A CA 1
ATOM 823 C C . PRO A 1 103 ? 0.342 2.724 11.453 1.00 93.06 103 PRO A C 1
ATOM 825 O O . PRO A 1 103 ? 1.189 3.421 12.017 1.00 93.06 103 PRO A O 1
ATOM 828 N N . CYS A 1 104 ? -0.245 3.097 10.317 1.00 91.31 104 CYS A N 1
ATOM 829 C CA . CYS A 1 104 ? 0.087 4.333 9.614 1.00 91.31 104 CYS A CA 1
ATOM 830 C C . CYS A 1 104 ? -0.465 5.544 10.386 1.00 91.31 104 CYS A C 1
ATOM 832 O O . CYS A 1 104 ? -1.629 5.915 10.221 1.00 91.31 104 CYS A O 1
ATOM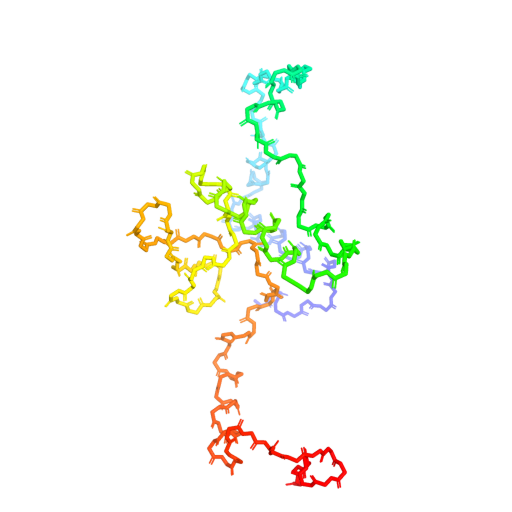 834 N N . LYS A 1 105 ? 0.352 6.129 11.266 1.00 92.44 105 LYS A N 1
ATOM 835 C CA . LYS A 1 105 ? 0.071 7.366 12.017 1.00 92.44 105 LYS A CA 1
ATOM 836 C C . LYS A 1 105 ? 1.022 8.480 11.561 1.00 92.44 105 LYS A C 1
ATOM 838 O O . LYS A 1 105 ? 1.762 8.301 10.602 1.00 92.44 105 LYS A O 1
ATOM 843 N N . ASN A 1 106 ? 1.027 9.624 12.250 1.00 91.94 106 ASN A N 1
ATOM 844 C CA . ASN A 1 106 ? 1.985 10.716 12.012 1.00 91.94 106 ASN A CA 1
ATOM 845 C C . ASN A 1 106 ? 3.457 10.287 12.187 1.00 91.94 106 ASN A C 1
ATOM 847 O O . ASN A 1 106 ? 4.348 10.886 11.589 1.00 91.94 106 ASN A O 1
ATOM 851 N N . ARG A 1 107 ? 3.702 9.249 12.990 1.00 94.06 107 ARG A N 1
ATOM 852 C CA . ARG A 1 107 ? 4.964 8.517 13.098 1.00 94.06 107 ARG A CA 1
ATOM 853 C C . ARG A 1 107 ? 4.703 7.053 12.798 1.00 94.06 107 ARG A C 1
ATOM 855 O O . ARG A 1 107 ? 3.722 6.499 13.296 1.00 94.06 107 ARG A O 1
ATOM 862 N N . ALA A 1 108 ? 5.564 6.442 11.998 1.00 94.00 108 ALA A N 1
ATOM 863 C CA . ALA A 1 108 ? 5.478 5.021 11.713 1.00 94.00 108 ALA A CA 1
ATOM 864 C C . ALA A 1 108 ? 6.864 4.411 11.520 1.00 94.00 108 ALA A C 1
ATOM 866 O O . ALA A 1 108 ? 7.776 5.069 11.020 1.00 94.00 108 ALA A O 1
ATOM 867 N N . VAL A 1 109 ? 7.005 3.147 11.904 1.00 95.62 109 VAL A N 1
ATOM 868 C CA . VAL A 1 109 ? 8.207 2.362 11.645 1.00 95.62 109 VAL A CA 1
ATOM 869 C C . VAL A 1 109 ? 8.089 1.745 10.259 1.00 95.62 109 VAL A C 1
ATOM 871 O O . VAL A 1 109 ? 7.088 1.101 9.937 1.00 95.62 109 VAL A O 1
ATOM 874 N N . MET A 1 110 ? 9.109 1.970 9.440 1.00 93.75 110 MET A N 1
ATOM 875 C CA . MET A 1 110 ? 9.261 1.327 8.139 1.00 93.75 110 MET A CA 1
ATOM 876 C C . MET A 1 110 ? 10.594 0.594 8.088 1.00 93.75 110 MET A C 1
ATOM 878 O O . MET A 1 110 ? 11.586 1.054 8.666 1.00 93.75 110 MET A O 1
ATOM 882 N N . PHE A 1 111 ? 10.617 -0.515 7.360 1.00 92.50 111 PHE A N 1
ATOM 883 C CA . PHE A 1 111 ? 11.844 -1.213 7.025 1.00 92.50 111 PHE A CA 1
ATOM 884 C C . PHE A 1 111 ? 12.566 -0.470 5.899 1.00 92.50 111 PHE A C 1
ATOM 886 O O . PHE A 1 111 ? 12.072 -0.362 4.776 1.00 92.50 111 PHE A O 1
ATOM 893 N N . ASP A 1 112 ? 13.739 0.068 6.210 1.00 89.31 112 ASP A N 1
ATOM 894 C CA . ASP A 1 112 ? 14.603 0.716 5.237 1.00 89.31 112 ASP A CA 1
ATOM 895 C C . ASP A 1 112 ? 15.518 -0.333 4.593 1.00 89.31 112 ASP A C 1
ATOM 897 O O . ASP A 1 112 ? 16.518 -0.747 5.180 1.00 89.31 112 ASP A O 1
ATOM 901 N N . GLU A 1 113 ? 15.180 -0.756 3.371 1.00 84.88 113 GLU A N 1
ATOM 902 C CA . GLU A 1 113 ? 15.960 -1.744 2.611 1.00 84.88 113 GLU A CA 1
ATOM 903 C C . GLU A 1 113 ? 17.389 -1.271 2.292 1.00 84.88 113 GLU A C 1
ATOM 905 O O . GLU A 1 113 ? 18.274 -2.101 2.087 1.00 84.88 113 GLU A O 1
ATOM 910 N N . VAL A 1 114 ? 17.636 0.045 2.264 1.00 83.69 114 VAL A N 1
ATOM 911 C CA . VAL A 1 114 ? 18.957 0.626 1.977 1.00 83.69 114 VAL A CA 1
ATOM 912 C C . VAL A 1 114 ? 19.906 0.374 3.144 1.00 83.69 114 VAL A C 1
ATOM 914 O O . VAL A 1 114 ? 21.065 0.013 2.941 1.00 83.69 114 VAL A O 1
ATOM 917 N N . THR A 1 115 ? 19.415 0.559 4.371 1.00 86.56 115 THR A N 1
ATOM 918 C CA . THR A 1 115 ? 20.205 0.370 5.598 1.00 86.56 115 THR A CA 1
ATOM 919 C C . THR A 1 115 ? 20.013 -1.006 6.239 1.00 86.56 115 THR A C 1
ATOM 921 O O . THR A 1 115 ? 20.775 -1.365 7.139 1.00 86.56 115 THR A O 1
ATOM 924 N N . GLY A 1 116 ? 19.022 -1.778 5.783 1.00 89.38 116 GLY A N 1
ATOM 925 C CA . GLY A 1 116 ? 18.647 -3.085 6.322 1.00 89.38 116 GLY A CA 1
ATOM 926 C C . GLY A 1 116 ? 18.058 -3.016 7.732 1.00 89.38 116 GLY A C 1
ATOM 927 O O . GLY A 1 116 ? 18.211 -3.966 8.501 1.00 89.38 116 GLY A O 1
ATOM 928 N N . LYS A 1 117 ? 17.463 -1.880 8.117 1.00 93.12 117 LYS A N 1
ATOM 929 C CA . LYS A 1 117 ? 16.999 -1.626 9.489 1.00 93.12 117 LYS A CA 1
ATOM 930 C C . LYS A 1 117 ? 15.603 -1.023 9.515 1.00 93.12 117 LYS A C 1
ATOM 932 O O . LYS A 1 117 ? 15.263 -0.174 8.697 1.00 93.12 117 LYS A O 1
ATOM 937 N N . SER A 1 118 ? 14.838 -1.388 10.536 1.00 95.44 118 SER A N 1
ATOM 938 C CA . SER A 1 118 ? 13.589 -0.716 10.879 1.00 95.44 118 SER A CA 1
ATOM 939 C C . SER A 1 118 ? 13.881 0.618 11.559 1.00 95.44 118 SER A C 1
ATOM 941 O O . SER A 1 118 ? 14.687 0.696 12.491 1.00 95.44 118 SER A O 1
ATOM 943 N N . ARG A 1 119 ? 13.242 1.687 11.087 1.00 94.12 119 ARG A N 1
ATOM 944 C CA . ARG A 1 119 ? 13.422 3.048 11.614 1.00 94.12 119 ARG A CA 1
ATOM 945 C C . ARG A 1 119 ? 12.096 3.779 11.662 1.00 94.12 119 ARG A C 1
ATOM 947 O O . ARG A 1 119 ? 11.223 3.556 10.829 1.00 94.12 119 ARG A O 1
ATOM 954 N N . GLU A 1 120 ? 11.961 4.669 12.638 1.00 95.38 120 GLU A N 1
ATOM 955 C CA . GLU A 1 120 ? 10.814 5.565 12.722 1.00 95.38 120 GLU A CA 1
ATOM 956 C C . GLU A 1 120 ? 10.953 6.699 11.698 1.00 95.38 120 GLU A C 1
ATOM 958 O O . GLU A 1 120 ? 12.002 7.337 11.583 1.00 95.38 120 GLU A O 1
ATOM 963 N N . PHE A 1 121 ? 9.869 6.969 10.979 1.00 92.69 121 PHE A N 1
ATOM 964 C CA . PHE A 1 121 ? 9.730 8.084 10.057 1.00 92.69 121 PHE A CA 1
ATOM 965 C C . PHE A 1 121 ? 8.566 8.979 10.469 1.00 92.69 121 PHE A C 1
ATOM 967 O O . PHE A 1 121 ? 7.548 8.515 10.989 1.00 92.69 121 PHE A O 1
ATOM 974 N N . LEU A 1 122 ? 8.691 10.266 10.152 1.00 94.75 122 LEU A N 1
ATOM 975 C CA . LEU A 1 122 ? 7.553 11.175 10.105 1.00 94.75 122 LEU A CA 1
ATOM 976 C C . LEU A 1 122 ? 6.765 10.927 8.817 1.00 94.75 122 LEU A C 1
ATOM 978 O O . LEU A 1 122 ? 7.319 10.957 7.717 1.00 94.75 122 LEU A O 1
ATOM 982 N N . MET A 1 123 ? 5.467 10.689 8.959 1.00 92.31 123 MET A N 1
ATOM 983 C CA . MET A 1 123 ? 4.589 10.322 7.857 1.00 92.31 123 MET A CA 1
ATOM 984 C C . MET A 1 123 ? 3.950 11.560 7.224 1.00 92.31 123 MET A C 1
ATOM 986 O O . MET A 1 123 ? 2.870 11.990 7.621 1.00 92.31 123 MET A O 1
ATOM 990 N N . PHE A 1 124 ? 4.598 12.095 6.191 1.00 93.31 124 PHE A N 1
ATOM 991 C CA . PHE A 1 124 ? 4.026 13.141 5.329 1.00 93.31 124 PHE A CA 1
ATOM 992 C C . PHE A 1 124 ? 3.466 12.601 4.002 1.00 93.31 124 PHE A C 1
ATOM 994 O O . PHE A 1 124 ? 2.888 13.355 3.229 1.00 93.31 124 PHE A O 1
ATOM 1001 N N . GLY A 1 125 ? 3.623 11.299 3.739 1.00 89.81 125 GLY A N 1
ATOM 1002 C CA . GLY A 1 125 ? 3.151 10.632 2.518 1.00 89.81 125 GLY A CA 1
ATOM 1003 C C . GLY A 1 125 ? 1.815 9.895 2.661 1.00 89.81 125 GLY A C 1
ATOM 1004 O O . GLY A 1 125 ? 1.477 9.092 1.798 1.00 89.81 125 GLY A O 1
ATOM 1005 N N . SER A 1 126 ? 1.083 10.098 3.760 1.00 90.56 126 SER A N 1
ATOM 1006 C CA . SER A 1 126 ? -0.204 9.432 3.999 1.00 90.56 126 SER A CA 1
ATOM 1007 C C . SER A 1 126 ? -1.373 10.239 3.438 1.00 90.56 126 SER A C 1
ATOM 1009 O O . SER A 1 126 ? -1.405 11.461 3.555 1.00 90.56 126 SER A O 1
ATOM 1011 N N . ASN A 1 127 ? -2.382 9.533 2.923 1.00 93.12 127 ASN A N 1
ATOM 1012 C CA . ASN A 1 127 ? -3.671 10.114 2.530 1.00 93.12 127 ASN A CA 1
ATOM 1013 C C . ASN A 1 127 ? -4.703 10.101 3.678 1.00 93.12 127 ASN A C 1
ATOM 1015 O O . ASN A 1 127 ? -5.850 10.500 3.491 1.00 93.12 127 ASN A O 1
ATOM 1019 N N . SER A 1 128 ? -4.331 9.622 4.872 1.00 91.31 128 SER A N 1
ATOM 1020 C CA . SER A 1 128 ? -5.198 9.630 6.059 1.00 91.31 128 SER A CA 1
ATOM 1021 C C . SER A 1 128 ? -5.130 10.994 6.752 1.00 91.31 128 SER A C 1
ATOM 1023 O O . SER A 1 128 ? -4.497 11.145 7.795 1.00 91.31 128 SER A O 1
ATOM 1025 N N . TYR A 1 129 ? -5.771 12.004 6.155 1.00 92.12 129 TYR A N 1
ATOM 1026 C CA . TYR A 1 129 ? -5.683 13.406 6.595 1.00 92.12 129 TYR A CA 1
ATOM 1027 C C . TYR A 1 129 ? -6.127 13.630 8.045 1.00 92.12 129 TYR A C 1
ATOM 1029 O O . TYR A 1 129 ? -5.497 14.382 8.781 1.00 92.12 129 TYR A O 1
ATOM 1037 N N . LEU A 1 130 ? -7.208 12.963 8.456 1.00 94.06 130 LEU A N 1
ATOM 1038 C CA . LEU A 1 130 ? -7.782 13.075 9.801 1.00 94.06 130 LEU A CA 1
ATOM 1039 C C . LEU A 1 130 ? -7.326 11.946 10.741 1.00 94.06 130 LEU A C 1
ATOM 1041 O O . LEU A 1 130 ? -7.760 11.887 11.887 1.00 94.06 130 LEU A O 1
ATOM 1045 N N . GLY A 1 131 ? -6.507 11.003 10.262 1.00 91.94 131 GLY A N 1
ATOM 1046 C CA . GLY A 1 131 ? -6.063 9.853 11.056 1.00 91.94 131 GLY A CA 1
ATOM 1047 C C . GLY A 1 131 ? -7.161 8.841 11.418 1.00 91.94 131 GLY A C 1
ATOM 1048 O O . GLY A 1 131 ? -6.910 7.941 12.222 1.00 91.94 131 GLY A O 1
ATOM 1049 N N . LEU A 1 132 ? -8.356 8.946 10.818 1.00 94.75 132 LEU A N 1
ATOM 1050 C CA . LEU A 1 132 ? -9.525 8.115 11.152 1.00 94.75 132 LEU A CA 1
ATOM 1051 C C . LEU A 1 132 ? -9.299 6.617 10.927 1.00 94.75 132 LEU A C 1
ATOM 1053 O O . LEU A 1 132 ? -9.921 5.801 11.598 1.00 94.75 132 LEU A O 1
ATOM 1057 N N . SER A 1 133 ? -8.360 6.252 10.051 1.00 92.94 133 SER A N 1
ATOM 1058 C CA . SER A 1 133 ? -7.955 4.860 9.818 1.00 92.94 133 SER A CA 1
ATOM 1059 C C . SER A 1 133 ? -7.494 4.128 11.083 1.00 92.94 133 SER A C 1
ATOM 1061 O O . SER A 1 133 ? -7.498 2.904 11.102 1.00 92.94 133 SER A O 1
ATOM 1063 N N . ASN A 1 134 ? -7.079 4.859 12.124 1.00 93.94 134 ASN A N 1
ATOM 1064 C CA . ASN A 1 134 ? -6.651 4.292 13.404 1.00 93.94 134 ASN A CA 1
ATOM 1065 C C . ASN A 1 134 ? -7.55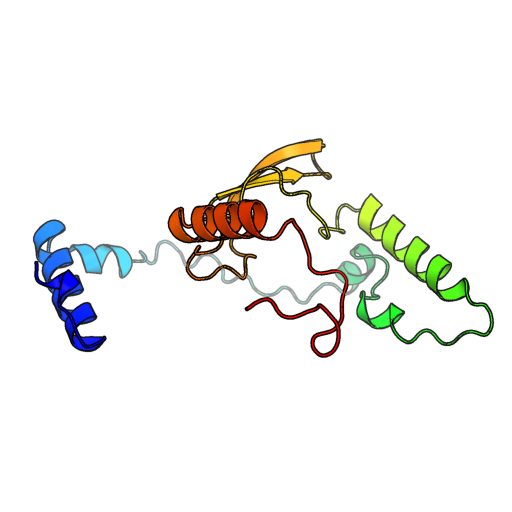2 4.714 14.576 1.00 93.94 134 ASN A C 1
ATOM 1067 O O . ASN A 1 134 ? -7.158 4.540 15.731 1.00 93.94 134 ASN A O 1
ATOM 1071 N N . HIS A 1 135 ? -8.709 5.328 14.309 1.00 96.25 135 HIS A N 1
ATOM 1072 C CA . HIS A 1 135 ? -9.612 5.769 15.366 1.00 96.25 135 HIS A CA 1
ATOM 1073 C C . HIS A 1 135 ? -10.246 4.547 16.057 1.00 96.25 135 HIS A C 1
ATOM 1075 O O . HIS A 1 135 ? -10.731 3.660 15.348 1.00 96.25 135 HIS A O 1
ATOM 1081 N N . PRO A 1 136 ? -10.288 4.480 17.403 1.00 96.75 136 PRO A N 1
ATOM 1082 C CA . PRO A 1 136 ? -10.784 3.302 18.119 1.00 96.75 136 PRO A CA 1
ATOM 1083 C C . PRO A 1 136 ? -12.199 2.889 17.707 1.00 96.75 136 PRO A C 1
ATOM 1085 O O . PRO A 1 136 ? -12.444 1.716 17.457 1.00 96.75 136 PRO A O 1
ATOM 1088 N N . GLU A 1 137 ? -13.109 3.853 17.546 1.00 97.94 137 GLU A N 1
ATOM 1089 C CA . GLU A 1 137 ? -14.495 3.568 17.143 1.00 97.94 137 GLU A CA 1
ATOM 1090 C C . GLU A 1 137 ? -14.595 2.990 15.725 1.00 97.94 137 GLU A C 1
ATOM 1092 O O . GLU A 1 137 ? -15.424 2.121 15.475 1.00 97.94 137 GLU A O 1
ATOM 1097 N N . VAL A 1 138 ? -13.722 3.417 14.805 1.00 97.12 138 VAL A N 1
ATOM 1098 C CA . VAL A 1 138 ? -13.679 2.872 13.438 1.00 97.12 138 VAL A CA 1
ATOM 1099 C C . VAL A 1 138 ? -13.181 1.429 13.468 1.00 97.12 138 VAL A C 1
ATOM 1101 O O . VAL A 1 138 ? -13.754 0.564 12.811 1.00 97.12 138 VAL A O 1
ATOM 1104 N N . ILE A 1 139 ? -12.141 1.153 14.260 1.00 97.50 139 ILE A N 1
ATOM 1105 C CA . ILE A 1 139 ? -11.593 -0.198 14.419 1.00 97.50 139 ILE A CA 1
ATOM 1106 C C . ILE A 1 139 ? -12.632 -1.130 15.049 1.00 97.50 139 ILE A C 1
ATOM 1108 O O . ILE A 1 139 ? -12.840 -2.225 14.531 1.00 97.50 139 ILE A O 1
ATOM 1112 N N . HIS A 1 140 ? -13.305 -0.700 16.119 1.00 98.31 140 HIS A N 1
ATOM 1113 C CA . HIS A 1 140 ? -14.339 -1.503 16.774 1.00 98.31 140 HIS A CA 1
ATOM 1114 C C . HIS A 1 140 ? -15.512 -1.791 15.832 1.00 98.31 140 HIS A C 1
ATOM 1116 O O . HIS A 1 140 ? -15.904 -2.943 15.698 1.00 98.31 140 HIS A O 1
ATOM 1122 N N . ALA A 1 141 ? -15.997 -0.793 15.087 1.00 97.62 141 ALA A N 1
ATOM 1123 C CA . ALA A 1 141 ? -17.063 -1.011 14.109 1.00 97.62 141 ALA A CA 1
ATOM 1124 C C . ALA A 1 141 ? -16.671 -2.033 13.023 1.00 97.62 141 ALA A C 1
ATOM 1126 O O . ALA A 1 141 ? -17.494 -2.852 12.614 1.00 97.62 141 ALA A O 1
ATOM 1127 N N . ILE A 1 142 ? -15.408 -2.023 12.571 1.00 96.69 142 ILE A N 1
ATOM 1128 C CA . ILE A 1 142 ? -14.883 -3.027 11.631 1.00 96.69 142 ILE A CA 1
ATOM 1129 C C . ILE A 1 142 ? -14.835 -4.417 12.280 1.00 96.69 142 ILE A C 1
ATOM 1131 O O . ILE A 1 142 ? -15.221 -5.394 11.641 1.00 96.69 142 ILE A O 1
ATOM 1135 N N . GLN A 1 143 ? -14.371 -4.519 13.529 1.00 97.56 143 GLN A N 1
ATOM 1136 C CA . GLN A 1 143 ? -14.310 -5.785 14.268 1.00 97.56 143 GLN A CA 1
ATOM 1137 C C . GLN A 1 143 ? -15.704 -6.387 14.477 1.00 97.56 143 GLN A C 1
ATOM 1139 O O . GLN A 1 143 ? -15.892 -7.571 14.202 1.00 97.56 143 GLN A O 1
ATOM 1144 N N . ASP A 1 144 ? -16.679 -5.574 14.883 1.00 97.62 144 ASP A N 1
ATOM 1145 C CA . ASP A 1 144 ? -18.066 -5.997 15.085 1.00 97.62 144 ASP A CA 1
ATOM 1146 C C . ASP A 1 144 ? -18.692 -6.481 13.772 1.00 97.62 144 ASP A C 1
ATOM 1148 O O . ASP A 1 144 ? -19.275 -7.566 13.713 1.00 97.62 144 ASP A O 1
ATOM 1152 N N . ALA A 1 145 ? -18.516 -5.718 12.687 1.00 95.44 145 ALA A N 1
ATOM 1153 C CA . ALA A 1 145 ? -19.017 -6.098 11.370 1.00 95.44 145 ALA A CA 1
ATOM 1154 C C . ALA A 1 145 ? -18.381 -7.404 10.869 1.00 95.44 145 ALA A C 1
ATOM 1156 O O . ALA A 1 145 ? -19.088 -8.276 10.367 1.00 95.44 145 ALA A O 1
ATOM 1157 N N . ALA A 1 146 ? -17.066 -7.571 11.038 1.00 96.44 146 ALA A N 1
ATOM 1158 C CA . ALA A 1 146 ? -16.372 -8.800 10.665 1.00 96.44 146 ALA A CA 1
ATOM 1159 C C . ALA A 1 146 ? -16.802 -9.998 11.529 1.00 96.44 146 ALA A C 1
ATOM 1161 O O . ALA A 1 146 ? -16.907 -11.111 11.016 1.00 96.44 146 ALA A O 1
ATOM 1162 N N . GLY A 1 147 ? -17.080 -9.779 12.819 1.00 96.56 147 GLY A N 1
ATOM 1163 C CA . GLY A 1 147 ? -17.602 -10.804 13.722 1.00 96.56 147 GLY A CA 1
ATOM 1164 C C . GLY A 1 147 ? -19.016 -11.261 13.355 1.00 96.56 147 GLY A C 1
ATOM 1165 O O . GLY A 1 147 ? -19.317 -12.447 13.459 1.00 96.56 147 GLY A O 1
ATOM 1166 N N . LEU A 1 148 ? -19.866 -10.341 12.889 1.00 95.25 148 LEU A N 1
ATOM 1167 C CA . LEU A 1 148 ? -21.255 -10.631 12.527 1.00 95.25 148 LEU A CA 1
ATOM 1168 C C . LEU A 1 148 ? -21.407 -11.209 11.111 1.00 95.25 148 LEU A C 1
ATOM 1170 O O . LEU A 1 148 ? -22.189 -12.135 10.908 1.00 95.25 148 LEU A O 1
ATOM 1174 N N . TYR A 1 149 ? -20.674 -10.670 10.133 1.00 92.88 149 TYR A N 1
ATOM 1175 C CA . TYR A 1 149 ? -20.872 -10.974 8.709 1.00 92.88 149 TYR A CA 1
ATOM 1176 C C . TYR A 1 149 ? -19.724 -11.765 8.067 1.00 92.88 149 TYR A C 1
ATOM 1178 O O . TYR A 1 149 ? -19.852 -12.225 6.934 1.00 92.88 149 TYR A O 1
ATOM 1186 N N . GLY A 1 150 ? -18.605 -11.941 8.769 1.00 92.56 150 GLY A N 1
ATOM 1187 C CA . GLY A 1 150 ? -17.377 -12.488 8.199 1.00 92.56 150 GLY A CA 1
ATOM 1188 C C . GLY A 1 150 ? -16.545 -11.438 7.453 1.00 92.56 150 GLY A C 1
ATOM 1189 O O . GLY A 1 150 ? -16.890 -10.261 7.370 1.00 92.56 150 GLY A O 1
ATOM 1190 N N . ALA A 1 151 ? -15.401 -11.865 6.913 1.00 92.50 151 ALA A N 1
ATOM 1191 C CA . ALA A 1 151 ? -14.412 -10.954 6.330 1.00 92.50 151 ALA A CA 1
ATOM 1192 C C . ALA A 1 151 ? -14.833 -10.332 4.985 1.00 92.50 151 ALA A C 1
ATOM 1194 O O . ALA A 1 151 ? -14.312 -9.285 4.606 1.00 92.50 151 ALA A O 1
ATOM 1195 N N . THR A 1 152 ? -15.716 -10.987 4.224 1.00 90.00 152 THR A N 1
ATOM 1196 C CA . THR A 1 152 ? -16.145 -10.507 2.904 1.00 90.00 152 THR A CA 1
ATOM 1197 C C . THR A 1 152 ? -17.443 -11.165 2.447 1.00 90.00 152 THR A C 1
ATOM 1199 O O . THR A 1 152 ? -17.680 -12.342 2.723 1.00 90.00 152 THR A O 1
ATOM 1202 N N . ASN A 1 153 ? -18.228 -10.424 1.662 1.00 85.56 153 ASN A N 1
ATOM 1203 C CA . ASN A 1 153 ? -19.297 -10.983 0.845 1.00 85.56 153 ASN A CA 1
ATOM 1204 C C . ASN A 1 153 ? -18.710 -11.378 -0.516 1.00 85.56 153 ASN A C 1
ATOM 1206 O O . ASN A 1 153 ? -18.265 -10.533 -1.289 1.00 85.56 153 ASN A O 1
ATOM 1210 N N . THR A 1 154 ? -18.724 -12.668 -0.841 1.00 88.75 154 THR A N 1
ATOM 1211 C CA . THR A 1 154 ? -18.185 -13.218 -2.100 1.00 88.75 154 THR A CA 1
ATOM 1212 C C . THR A 1 154 ? -19.179 -13.148 -3.270 1.00 88.75 154 THR A C 1
ATOM 1214 O O . THR A 1 154 ? -19.062 -13.895 -4.240 1.00 88.75 154 THR A O 1
ATOM 1217 N N . GLY A 1 155 ? -20.160 -12.243 -3.186 1.00 89.69 155 GLY A N 1
ATOM 1218 C CA . GLY A 1 155 ? -21.223 -12.037 -4.169 1.00 89.69 155 GLY A CA 1
ATOM 1219 C C . GLY A 1 155 ? -21.242 -10.617 -4.736 1.00 89.69 155 GLY A C 1
ATOM 1220 O O . GLY A 1 155 ? -20.734 -9.671 -4.131 1.00 89.69 155 GLY A O 1
ATOM 1221 N N . CYS A 1 156 ? -21.845 -10.442 -5.913 1.00 90.62 156 CYS A N 1
ATOM 1222 C CA . CYS A 1 156 ? -22.070 -9.110 -6.473 1.00 90.62 156 CYS A CA 1
ATOM 1223 C C . CYS A 1 156 ? -23.243 -8.424 -5.761 1.00 90.62 156 CYS A C 1
ATOM 1225 O O . CYS A 1 156 ? -24.078 -9.077 -5.144 1.00 90.62 156 CYS A O 1
ATOM 1227 N N . ARG A 1 157 ? -23.374 -7.096 -5.870 1.00 90.94 157 ARG A N 1
ATOM 1228 C CA . ARG A 1 157 ? -24.443 -6.362 -5.159 1.00 90.94 157 ARG A CA 1
ATOM 1229 C C . ARG A 1 157 ? -25.849 -6.928 -5.402 1.00 90.94 157 ARG A C 1
ATOM 1231 O O . ARG A 1 157 ? -26.638 -6.938 -4.462 1.00 90.94 157 ARG A O 1
ATOM 1238 N N . ILE A 1 158 ? -26.118 -7.406 -6.624 1.00 91.62 158 ILE A N 1
ATOM 1239 C CA . ILE A 1 158 ? -27.396 -8.014 -7.040 1.00 91.62 158 ILE A CA 1
ATOM 1240 C C . ILE A 1 158 ? -27.579 -9.419 -6.443 1.00 91.62 158 ILE A C 1
ATOM 1242 O O . ILE A 1 158 ? -28.698 -9.798 -6.117 1.00 91.62 158 ILE A O 1
ATOM 1246 N N . ILE A 1 159 ? -26.500 -10.193 -6.292 1.00 88.00 159 ILE A N 1
ATOM 1247 C CA . ILE A 1 159 ? -26.542 -11.596 -5.866 1.00 88.00 159 ILE A CA 1
ATOM 1248 C C . ILE A 1 159 ? -25.613 -11.778 -4.665 1.00 88.00 159 ILE A C 1
ATOM 1250 O O . ILE A 1 159 ? -24.399 -11.886 -4.826 1.00 88.00 159 ILE A O 1
ATOM 1254 N N . ALA A 1 160 ? -26.195 -11.831 -3.464 1.00 83.81 160 ALA A N 1
ATOM 1255 C CA . ALA A 1 160 ? -25.502 -12.114 -2.199 1.00 83.81 160 ALA A CA 1
ATOM 1256 C C . ALA A 1 160 ? -24.376 -11.128 -1.798 1.00 83.81 160 ALA A C 1
ATOM 1258 O O . ALA A 1 160 ? -23.581 -11.420 -0.912 1.00 83.81 160 ALA A O 1
ATOM 1259 N N . GLY A 1 161 ? -24.302 -9.946 -2.418 1.00 89.12 161 GLY A N 1
ATOM 1260 C CA . GLY A 1 161 ? -23.334 -8.895 -2.077 1.00 89.12 161 GLY A CA 1
ATOM 1261 C C . GLY A 1 161 ? -23.878 -7.779 -1.184 1.00 89.12 161 GLY A C 1
ATOM 1262 O O . GLY A 1 161 ? -23.164 -6.809 -0.941 1.00 89.12 161 GLY A O 1
ATOM 1263 N N . SER A 1 162 ? -25.125 -7.877 -0.717 1.00 89.25 162 SER A N 1
ATOM 1264 C CA . SER A 1 162 ? -25.763 -6.864 0.134 1.00 89.25 162 SER A CA 1
ATOM 1265 C C . SER A 1 162 ? -26.404 -7.536 1.352 1.00 89.25 162 SER A C 1
ATOM 1267 O O . SER A 1 162 ? -27.257 -8.404 1.177 1.00 89.25 162 SER A O 1
ATOM 1269 N N . ASN A 1 163 ? -25.993 -7.130 2.556 1.00 81.75 163 ASN A N 1
ATOM 1270 C CA . ASN A 1 163 ? -26.585 -7.578 3.821 1.00 81.75 163 ASN A CA 1
ATOM 1271 C C . ASN A 1 163 ? -27.772 -6.667 4.178 1.00 81.75 163 ASN A C 1
ATOM 1273 O O . ASN A 1 163 ? -27.748 -5.480 3.837 1.00 81.75 163 ASN A O 1
ATOM 1277 N N . VAL A 1 164 ? -28.796 -7.236 4.817 1.00 76.44 164 VAL A N 1
ATOM 1278 C CA . VAL A 1 164 ? -29.957 -6.524 5.387 1.00 76.44 164 VAL A CA 1
ATOM 1279 C C . VAL A 1 164 ? -29.778 -6.297 6.876 1.00 76.44 164 VAL A C 1
ATOM 1281 O O . VAL A 1 164 ? -29.159 -7.172 7.518 1.00 76.44 164 VAL A O 1
#

Secondary structure (DSSP, 8-state):
-GGGS--SHHHHHHHHHHHHHHHH-GGGTHHHH-------------PPPPGGGTGGG-----GGGGTT---SSTTHHHHHHHHHHHHHHHTT---TT--B-S--SSEEEEEETTTTEEEEEE--S-S-TT-GGG-HHHHHHHHHHHHHH-S---SBTTBB----

Organism: Serratia marcescens (NCBI:txid615)

Sequence (164 aa):
AALAECRTLAELEHNLAARLVQEQGEAWFSRFGQHTAASAAPQPTKAPASPDARDELGDPRTMRDFVGIEHPDLFHKTREFGAFYRDKKQRQLYWYGMPLETPCKNRAVMFDEVTGKSREFLMFGSNSYLGLSNHPEVIHAIQDAAGLYGATNTGCRIIAGSNV

Foldseek 3Di:
DQCVPDPDPVSNVVVVVVVCCVVPNPCPVVVVVPPPPPDPPPDPPVPPCPPCVVVVVPDPDDPVVLPPDDDPDPCPSVVVVVVVVVVCVVVVNDPPDFAWDDPDDQKTWTQDPVVRDTDIDGDPPDPCPVVVVPPPVSVVVQVVCCVVPNDAQPDDPVGRRDDD

InterPro domains:
  IPR015421 Pyridoxal phosphate-dependent transferase, major domain [G3DSA:3.40.640.10] (135-162)
  IPR015422 Pyridoxal phosphate-dependent transferase, small domain [G3DSA:3.90.1150.10] (118-130)
  IPR015424 Pyridoxal phosphate-dependent transferase [SSF53383] (93-162)